Protein AF-A0A399ZZ54-F1 (afdb_monomer_lite)

Foldsee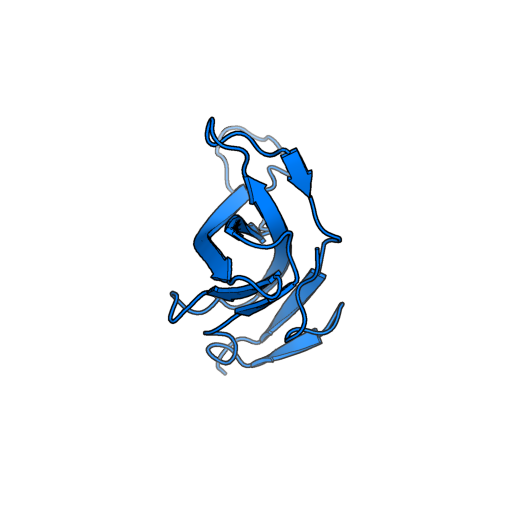k 3Di:
DDWDPAAAAAEEEFPPDQKIKDFDAAFWKKWKKKFAFDQDPDPPPDGTPGDIGTQDMWTQHRVRITMDGRTDTDAAGKIWMKMFTADPVRDTDDIDDIGIYGYHYDD

Structure (mmCIF, N/CA/C/O backbone):
data_AF-A0A399ZZ54-F1
#
_entry.id   AF-A0A399ZZ54-F1
#
loop_
_atom_site.group_PDB
_atom_site.id
_atom_site.type_symbol
_atom_site.label_atom_id
_atom_site.label_alt_id
_atom_site.label_comp_id
_atom_site.label_asym_id
_atom_site.label_entity_id
_atom_site.label_seq_id
_atom_site.pdbx_PDB_ins_code
_atom_site.Cartn_x
_atom_site.Cartn_y
_atom_site.Cartn_z
_atom_site.occupancy
_atom_site.B_iso_or_equiv
_atom_site.auth_seq_id
_atom_site.auth_comp_id
_atom_site.auth_asym_id
_atom_site.auth_atom_id
_atom_site.pdbx_PDB_model_num
ATOM 1 N N . MET A 1 1 ? 2.497 5.557 -10.899 1.00 88.88 1 MET A N 1
ATOM 2 C CA . MET A 1 1 ? 2.369 4.480 -9.901 1.00 88.88 1 MET A CA 1
ATOM 3 C C . MET A 1 1 ? 1.209 4.814 -8.986 1.00 88.88 1 MET A C 1
ATOM 5 O O . MET A 1 1 ? 1.103 5.970 -8.591 1.00 88.88 1 MET A O 1
ATOM 9 N N . THR A 1 2 ? 0.325 3.863 -8.699 1.00 91.62 2 THR A N 1
ATOM 10 C CA . THR A 1 2 ? -0.896 4.108 -7.915 1.00 91.62 2 THR A CA 1
ATOM 11 C C . THR A 1 2 ? -1.210 2.944 -6.985 1.00 91.62 2 THR A C 1
ATOM 13 O O . THR A 1 2 ? -0.905 1.800 -7.317 1.00 91.62 2 THR A O 1
ATOM 16 N N . LEU A 1 3 ? -1.866 3.247 -5.863 1.00 94.25 3 LEU A N 1
ATOM 17 C CA . LEU A 1 3 ? -2.665 2.309 -5.078 1.00 94.25 3 LEU A CA 1
ATOM 18 C C . LEU A 1 3 ? -4.133 2.508 -5.475 1.00 94.25 3 LEU A C 1
ATOM 20 O O . LEU A 1 3 ? -4.628 3.629 -5.409 1.00 94.25 3 LEU A O 1
ATOM 24 N N . ALA A 1 4 ? -4.812 1.459 -5.936 1.00 93.38 4 ALA A N 1
ATOM 25 C CA . ALA A 1 4 ? -6.121 1.581 -6.585 1.00 93.38 4 ALA A CA 1
ATOM 26 C C . ALA A 1 4 ? -7.300 1.096 -5.731 1.00 93.38 4 ALA A C 1
ATOM 28 O O . ALA A 1 4 ? -8.442 1.440 -6.021 1.00 93.38 4 ALA A O 1
ATOM 29 N N . ASN A 1 5 ? -7.054 0.286 -4.701 1.00 92.31 5 ASN A N 1
ATOM 30 C CA . ASN A 1 5 ? -8.115 -0.396 -3.954 1.00 92.31 5 ASN A CA 1
ATOM 31 C C . ASN A 1 5 ? -8.434 0.218 -2.589 1.00 92.31 5 ASN A C 1
ATOM 33 O O . ASN A 1 5 ? -9.274 -0.304 -1.859 1.00 92.31 5 ASN A O 1
ATOM 37 N N . VAL A 1 6 ? -7.762 1.316 -2.251 1.00 92.56 6 VAL A N 1
ATOM 38 C CA . VAL A 1 6 ? -7.993 2.090 -1.035 1.00 92.56 6 VAL A CA 1
ATOM 39 C C . VAL A 1 6 ? -8.141 3.546 -1.447 1.00 92.56 6 VAL A C 1
ATOM 41 O O . VAL A 1 6 ? -7.226 4.131 -2.026 1.00 92.56 6 VAL A O 1
ATOM 44 N N . SER A 1 7 ? -9.304 4.129 -1.170 1.00 93.12 7 SER A N 1
ATOM 45 C CA . SER A 1 7 ? -9.538 5.548 -1.426 1.00 93.12 7 SER A CA 1
ATOM 46 C C . SER A 1 7 ? -8.762 6.411 -0.423 1.00 93.12 7 SER A C 1
ATOM 48 O O . SER A 1 7 ? -8.672 6.041 0.750 1.00 93.12 7 SER A O 1
ATOM 50 N N . PRO A 1 8 ? -8.256 7.589 -0.829 1.00 93.50 8 PRO A N 1
ATOM 51 C CA . PRO A 1 8 ? -7.690 8.553 0.107 1.00 93.50 8 PRO A CA 1
ATOM 52 C C . PRO A 1 8 ? -8.683 8.922 1.214 1.00 93.50 8 PRO A C 1
ATOM 54 O O . PRO A 1 8 ? -9.849 9.205 0.942 1.00 93.50 8 PRO A O 1
ATOM 57 N N . ASN A 1 9 ? -8.201 8.942 2.455 1.00 93.44 9 ASN A N 1
ATOM 58 C CA . ASN A 1 9 ? -8.961 9.213 3.678 1.00 93.44 9 ASN A CA 1
ATOM 59 C C . ASN A 1 9 ? -10.100 8.214 3.955 1.00 93.44 9 ASN A C 1
ATOM 61 O O . ASN A 1 9 ? -11.062 8.552 4.647 1.00 93.44 9 ASN A O 1
ATOM 65 N N . ALA A 1 10 ? -10.017 6.990 3.422 1.00 93.56 10 ALA A N 1
ATOM 66 C CA . ALA A 1 10 ? -11.007 5.957 3.701 1.00 93.56 10 ALA A CA 1
ATOM 67 C C . ALA A 1 10 ? -11.051 5.607 5.198 1.00 93.56 10 ALA A C 1
ATOM 69 O O . ALA A 1 10 ? -10.025 5.570 5.878 1.00 93.56 10 ALA A O 1
ATOM 70 N N . ILE A 1 11 ? -12.250 5.292 5.690 1.00 94.06 11 ILE A N 1
ATOM 71 C CA . ILE A 1 11 ? -12.469 4.704 7.012 1.00 94.06 11 ILE A CA 1
ATOM 72 C C . ILE A 1 11 ? -12.924 3.265 6.790 1.00 94.06 11 ILE A C 1
ATOM 74 O O . ILE A 1 11 ? -13.931 3.030 6.122 1.00 94.06 11 ILE A O 1
ATOM 78 N N . VAL A 1 12 ? -12.175 2.305 7.322 1.00 92.88 12 VAL A N 1
ATOM 79 C CA . VAL A 1 12 ? -12.417 0.869 7.127 1.00 92.88 12 VAL A CA 1
ATOM 80 C C . VAL A 1 12 ? -12.498 0.156 8.469 1.00 92.88 12 VAL A C 1
ATOM 82 O O . VAL A 1 12 ? -11.885 0.586 9.443 1.00 92.88 12 VAL A O 1
ATOM 85 N N . ALA A 1 13 ? -13.226 -0.956 8.543 1.00 91.06 13 ALA A N 1
ATOM 86 C CA . ALA A 1 13 ? -13.183 -1.802 9.731 1.00 91.06 13 ALA A CA 1
ATOM 87 C C . ALA A 1 13 ? -11.813 -2.491 9.850 1.00 91.06 13 ALA A C 1
ATOM 89 O O . ALA A 1 13 ? -11.179 -2.799 8.830 1.00 91.06 13 ALA A O 1
ATOM 90 N N . ALA A 1 14 ? -11.375 -2.790 11.077 1.00 86.56 14 ALA A N 1
ATOM 91 C CA . ALA A 1 14 ? -10.236 -3.671 11.317 1.00 86.56 14 ALA A CA 1
ATOM 92 C C . ALA A 1 14 ? -10.325 -4.916 10.436 1.00 86.56 14 ALA A C 1
ATOM 94 O O . ALA A 1 14 ? -11.416 -5.398 10.132 1.00 86.56 14 ALA A O 1
ATOM 95 N N . GLN A 1 15 ? -9.166 -5.449 10.039 1.00 85.25 15 GLN A N 1
ATOM 96 C CA . GLN A 1 15 ? -9.086 -6.712 9.301 1.00 85.25 15 GLN A CA 1
ATOM 97 C C . GLN A 1 15 ? -9.635 -6.673 7.857 1.00 85.25 15 GLN A C 1
ATOM 99 O O . GLN A 1 15 ? -9.578 -7.694 7.171 1.00 85.25 15 GLN A O 1
ATOM 104 N N . SER A 1 16 ? -10.123 -5.521 7.378 1.00 86.94 16 SER A N 1
ATOM 105 C CA . SER A 1 16 ? -10.770 -5.399 6.058 1.00 86.94 16 SER A CA 1
ATOM 106 C C . SER A 1 16 ? -9.784 -5.282 4.896 1.00 86.94 16 SER A C 1
ATOM 108 O O . SER A 1 16 ? -10.088 -5.705 3.783 1.00 86.94 16 SER A O 1
ATOM 110 N N . ILE A 1 17 ? -8.595 -4.724 5.137 1.00 90.06 17 ILE A N 1
ATOM 111 C CA . ILE A 1 17 ? -7.544 -4.589 4.124 1.00 90.06 17 ILE A CA 1
ATOM 112 C C . ILE A 1 17 ? -6.543 -5.731 4.312 1.00 90.06 17 ILE A C 1
ATOM 114 O O . ILE A 1 17 ? -5.846 -5.795 5.324 1.00 90.06 17 ILE A O 1
ATOM 118 N N . ARG A 1 18 ? -6.485 -6.641 3.334 1.00 89.38 18 ARG A N 1
ATOM 119 C CA . ARG A 1 18 ? -5.527 -7.769 3.298 1.00 89.38 18 ARG A CA 1
ATOM 120 C C . ARG A 1 18 ? -4.793 -7.922 1.977 1.00 89.38 18 ARG A C 1
ATOM 122 O O . ARG A 1 18 ? -3.819 -8.661 1.891 1.00 89.38 18 ARG A O 1
ATOM 129 N N . ILE A 1 19 ? -5.314 -7.276 0.945 1.00 94.69 19 ILE A N 1
ATOM 130 C CA . ILE A 1 19 ? -4.753 -7.247 -0.393 1.00 94.69 19 ILE A CA 1
ATOM 131 C C . ILE A 1 19 ? -4.696 -5.777 -0.786 1.00 94.69 19 ILE A C 1
ATOM 133 O O . ILE A 1 19 ? -5.637 -5.031 -0.516 1.00 94.69 19 ILE A O 1
ATOM 137 N N . LEU A 1 20 ? -3.598 -5.370 -1.405 1.00 96.31 20 LEU A N 1
ATOM 138 C CA . LEU A 1 20 ? -3.423 -4.074 -2.045 1.00 96.31 20 LEU A CA 1
ATOM 139 C C . LEU A 1 20 ? -3.113 -4.316 -3.517 1.00 96.31 20 LEU A C 1
ATOM 141 O O . LEU A 1 20 ? -2.451 -5.297 -3.853 1.00 96.31 20 LEU A O 1
ATOM 145 N N . TYR A 1 21 ? -3.599 -3.450 -4.395 1.00 96.81 21 TYR A N 1
ATOM 146 C CA . TYR A 1 21 ? -3.293 -3.535 -5.820 1.00 96.81 21 TYR A CA 1
ATOM 147 C C . TYR A 1 21 ? -3.293 -2.162 -6.472 1.00 96.81 21 TYR A C 1
ATOM 149 O O . TYR A 1 21 ? -3.890 -1.206 -5.966 1.00 96.81 21 TYR A O 1
ATOM 157 N N . GLY A 1 22 ? -2.647 -2.071 -7.627 1.00 96.62 22 GLY A N 1
ATOM 158 C CA . GLY A 1 22 ? -2.589 -0.838 -8.389 1.00 96.62 22 GLY A CA 1
ATOM 159 C C . GLY A 1 22 ? -1.703 -0.943 -9.617 1.00 96.62 22 GLY A C 1
ATOM 160 O O . GLY A 1 22 ? -1.599 -2.007 -10.226 1.00 96.62 22 GLY A O 1
ATOM 161 N N . THR A 1 23 ? -1.089 0.181 -9.989 1.00 96.12 23 THR A N 1
ATOM 162 C CA . THR A 1 23 ? -0.251 0.274 -11.194 1.00 96.12 23 THR A CA 1
ATOM 163 C C . THR A 1 23 ? 1.177 0.706 -10.873 1.00 96.12 23 THR A C 1
ATOM 165 O O . THR A 1 23 ? 1.396 1.535 -9.985 1.00 96.12 23 THR A O 1
ATOM 168 N N . ALA A 1 24 ? 2.151 0.176 -11.606 1.00 95.50 24 ALA A N 1
ATOM 169 C CA . ALA A 1 24 ? 3.562 0.572 -11.594 1.00 95.50 24 ALA A CA 1
ATOM 170 C C . ALA A 1 24 ? 4.168 0.365 -12.997 1.00 95.50 24 ALA A C 1
ATOM 172 O O . ALA A 1 24 ? 3.460 -0.041 -13.920 1.00 95.50 24 ALA A O 1
ATOM 173 N N . ALA A 1 25 ? 5.456 0.663 -13.194 1.00 94.44 25 ALA A N 1
ATOM 174 C CA . ALA A 1 25 ? 6.103 0.337 -14.466 1.00 94.44 25 ALA A CA 1
ATOM 175 C C . ALA A 1 25 ? 6.094 -1.188 -14.698 1.00 94.44 25 ALA A C 1
ATOM 177 O O . ALA A 1 25 ? 6.309 -1.963 -13.763 1.00 94.44 25 ALA A O 1
ATOM 178 N N . ALA A 1 26 ? 5.844 -1.628 -15.932 1.00 95.00 26 ALA A N 1
ATOM 179 C CA . ALA A 1 26 ? 5.773 -3.050 -16.262 1.00 95.00 26 ALA A CA 1
ATOM 180 C C . ALA A 1 26 ? 7.072 -3.788 -15.896 1.00 95.00 26 ALA A C 1
ATOM 182 O O . ALA A 1 26 ? 8.164 -3.331 -16.231 1.00 95.00 26 ALA A O 1
ATOM 183 N N . GLY A 1 27 ? 6.953 -4.927 -15.208 1.00 93.25 27 GLY A N 1
ATOM 184 C CA . GLY A 1 27 ? 8.098 -5.727 -14.755 1.00 93.25 27 GLY A CA 1
ATOM 185 C C . GLY A 1 27 ? 8.904 -5.130 -13.594 1.00 93.25 27 GLY A C 1
ATOM 186 O O . GLY A 1 27 ? 9.923 -5.708 -13.219 1.00 93.25 27 GLY A O 1
ATOM 187 N N . SER A 1 28 ? 8.490 -3.991 -13.029 1.00 94.44 28 SER A N 1
ATOM 188 C CA . SER A 1 28 ? 9.193 -3.369 -11.901 1.00 94.44 28 SER A CA 1
ATOM 189 C C . SER A 1 28 ? 8.907 -4.062 -10.568 1.00 94.44 28 SER A C 1
ATOM 191 O O . SER A 1 28 ? 7.860 -4.690 -10.388 1.00 94.44 28 SER A O 1
ATOM 193 N N . LEU A 1 29 ? 9.832 -3.916 -9.616 1.00 96.56 29 LEU A N 1
ATOM 194 C CA . LEU A 1 29 ? 9.583 -4.265 -8.222 1.00 96.56 29 LEU A CA 1
ATOM 195 C C . LEU A 1 29 ? 8.804 -3.143 -7.536 1.00 96.56 29 LEU A C 1
ATOM 197 O O . LEU A 1 29 ? 9.106 -1.962 -7.699 1.00 96.56 29 LEU A O 1
ATOM 201 N N . VAL A 1 30 ? 7.816 -3.540 -6.747 1.00 97.00 30 VAL A N 1
ATOM 202 C CA . VAL A 1 30 ? 6.903 -2.677 -6.009 1.00 97.00 30 VAL A CA 1
ATOM 203 C C . VAL A 1 30 ? 7.014 -3.014 -4.529 1.00 97.00 30 VAL A C 1
ATOM 205 O O . VAL A 1 30 ? 6.813 -4.158 -4.133 1.00 97.00 30 VAL A O 1
ATOM 208 N N . GLU A 1 31 ? 7.300 -2.020 -3.703 1.00 96.31 31 GLU A N 1
ATOM 209 C CA . GLU A 1 31 ? 7.301 -2.122 -2.249 1.00 96.31 31 GLU A CA 1
ATOM 210 C C . GLU A 1 31 ? 6.185 -1.252 -1.685 1.00 96.31 31 GLU A C 1
ATOM 212 O O . GLU A 1 31 ? 6.029 -0.099 -2.083 1.00 96.31 31 GLU A O 1
ATOM 217 N N . VAL A 1 32 ? 5.395 -1.787 -0.761 1.00 96.06 32 VAL A N 1
ATOM 218 C CA . VAL A 1 32 ? 4.384 -1.000 -0.053 1.00 96.06 32 VAL A CA 1
ATOM 219 C C . VAL A 1 32 ? 4.848 -0.789 1.372 1.00 96.06 32 VAL A C 1
ATOM 221 O O . VAL A 1 32 ? 5.169 -1.751 2.076 1.00 96.06 32 VAL A O 1
ATOM 224 N N . ARG A 1 33 ? 4.843 0.469 1.804 1.00 94.50 33 ARG A N 1
ATOM 225 C CA . ARG A 1 33 ? 5.143 0.853 3.179 1.00 94.50 33 ARG A CA 1
ATOM 226 C C . ARG A 1 33 ? 3.950 1.538 3.818 1.00 94.50 33 ARG A C 1
ATOM 228 O O . ARG A 1 33 ? 3.158 2.195 3.143 1.00 94.50 33 ARG A O 1
ATOM 235 N N . ASP A 1 34 ? 3.852 1.370 5.121 1.00 93.12 34 ASP A N 1
ATOM 236 C CA . ASP A 1 34 ? 2.888 2.008 5.996 1.00 93.12 34 ASP A CA 1
ATOM 237 C C . ASP A 1 34 ? 3.633 2.894 6.989 1.00 93.12 34 ASP A C 1
ATOM 239 O O . ASP A 1 34 ? 4.495 2.415 7.729 1.00 93.12 34 ASP A O 1
ATOM 243 N N . GLN A 1 35 ? 3.321 4.185 7.003 1.00 90.56 35 GLN A N 1
ATOM 244 C CA . GLN A 1 35 ? 3.776 5.078 8.057 1.00 90.56 35 GLN A CA 1
ATOM 245 C C . GLN A 1 35 ? 2.694 5.162 9.129 1.00 90.56 35 GLN A C 1
ATOM 247 O O . GLN A 1 35 ? 1.607 5.702 8.901 1.00 90.56 35 GLN A O 1
ATOM 252 N N . VAL A 1 36 ? 3.017 4.646 10.313 1.00 76.94 36 VAL A N 1
ATOM 253 C CA . VAL A 1 36 ? 2.117 4.685 11.464 1.00 76.94 36 VAL A CA 1
ATOM 254 C C . VAL A 1 36 ? 2.445 5.918 12.295 1.00 76.94 36 VAL A C 1
ATOM 256 O O . VAL A 1 36 ? 3.521 6.027 12.890 1.00 76.94 36 VAL A O 1
ATOM 259 N N . THR A 1 37 ? 1.496 6.846 12.369 1.00 66.25 37 THR A N 1
ATOM 260 C CA . THR A 1 37 ? 1.601 8.029 13.229 1.00 66.25 37 THR A CA 1
ATOM 261 C C . THR A 1 37 ? 1.110 7.665 14.630 1.00 66.25 37 THR A C 1
ATOM 263 O O . THR A 1 37 ? -0.053 7.869 14.970 1.00 66.25 37 THR A O 1
ATOM 266 N N . GLY A 1 38 ? 1.979 7.065 15.446 1.00 58.25 38 GLY A N 1
ATOM 267 C CA . GLY A 1 38 ? 1.703 6.774 16.857 1.00 58.25 38 GLY A CA 1
ATOM 268 C C . GLY A 1 38 ? 2.467 7.707 17.808 1.00 58.25 38 GLY A C 1
ATOM 269 O O . GLY A 1 38 ? 3.533 8.205 17.441 1.00 58.25 38 GLY A O 1
ATOM 270 N N . PRO A 1 39 ? 1.989 7.934 19.049 1.00 48.75 39 PRO A N 1
ATOM 271 C CA . PRO A 1 39 ? 2.826 8.504 20.097 1.00 48.75 39 PRO A CA 1
ATOM 272 C C . PRO A 1 39 ? 3.944 7.507 20.415 1.00 48.75 39 PRO A C 1
ATOM 274 O O . PRO A 1 39 ? 3.726 6.475 21.047 1.00 48.75 39 PRO A O 1
ATOM 277 N N . VAL A 1 40 ? 5.152 7.791 19.939 1.00 45.12 40 VAL A N 1
ATOM 278 C CA . VAL A 1 40 ? 6.335 7.003 20.276 1.00 45.12 40 VAL A CA 1
ATOM 279 C C . VAL A 1 40 ? 6.645 7.242 21.753 1.00 45.12 40 VAL A C 1
ATOM 281 O O . VAL A 1 40 ? 7.132 8.309 22.122 1.00 45.12 40 VAL A O 1
ATOM 284 N N . VAL A 1 41 ? 6.379 6.258 22.618 1.00 46.59 41 VAL A N 1
ATOM 285 C CA . VAL A 1 41 ? 6.997 6.215 23.953 1.00 46.59 41 VAL A CA 1
ATOM 286 C C . VAL A 1 41 ? 8.438 5.754 23.754 1.00 46.59 41 VAL A C 1
ATOM 288 O O . VAL A 1 41 ? 8.783 4.597 23.969 1.00 46.59 41 VAL A O 1
ATOM 291 N N . SER A 1 42 ? 9.274 6.667 23.268 1.00 45.72 42 SER A N 1
ATOM 292 C CA . SER A 1 42 ? 10.719 6.542 23.374 1.00 45.72 42 SER A CA 1
ATOM 293 C C . SER A 1 42 ? 11.119 7.175 24.701 1.00 45.72 42 SER A C 1
ATOM 295 O O . SER A 1 42 ? 10.749 8.314 25.000 1.00 45.72 42 SER A O 1
ATOM 297 N N . THR A 1 43 ? 11.884 6.448 25.511 1.00 51.25 43 THR A N 1
ATOM 298 C CA . THR A 1 43 ? 12.575 7.015 26.679 1.00 51.25 43 THR A CA 1
ATOM 299 C C . THR A 1 43 ? 13.639 8.044 26.276 1.00 51.25 43 THR A C 1
ATOM 301 O O . THR A 1 43 ? 14.158 8.742 27.139 1.00 51.25 43 THR A O 1
ATOM 304 N N . ASP A 1 44 ? 13.932 8.172 24.979 1.00 57.84 44 ASP A N 1
ATOM 305 C CA . ASP A 1 44 ? 14.692 9.265 24.378 1.00 57.84 44 ASP A CA 1
ATOM 306 C 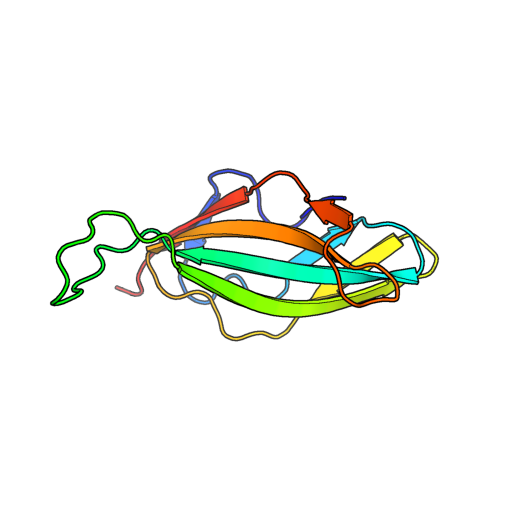C . ASP A 1 44 ? 13.719 10.213 23.660 1.00 57.84 44 ASP A C 1
ATOM 308 O O . ASP A 1 44 ? 13.349 9.969 22.513 1.00 57.84 44 ASP A O 1
ATOM 312 N N . GLN A 1 45 ? 13.230 11.216 24.399 1.00 46.06 45 GLN A N 1
ATOM 313 C CA . GLN A 1 45 ? 12.174 12.194 24.087 1.00 46.06 45 GLN A CA 1
ATOM 314 C C . GLN A 1 45 ? 12.338 12.925 22.735 1.00 46.06 45 GLN A C 1
ATOM 316 O O . GLN A 1 45 ? 12.502 14.141 22.694 1.00 46.06 45 GLN A O 1
ATOM 321 N N . SER A 1 46 ? 12.221 12.214 21.617 1.00 54.44 46 SER A N 1
ATOM 322 C CA . SER A 1 46 ? 12.027 12.789 20.287 1.00 54.44 46 SER A CA 1
ATOM 323 C C . SER A 1 46 ? 10.547 12.652 19.913 1.00 54.44 46 SER A C 1
ATOM 325 O O . SER A 1 46 ? 10.122 11.579 19.475 1.00 54.44 46 SER A O 1
ATOM 327 N N . PRO A 1 47 ? 9.716 13.694 20.110 1.00 47.62 47 PRO A N 1
ATOM 328 C CA . PRO A 1 47 ? 8.344 13.696 19.622 1.00 47.62 47 PRO A CA 1
ATOM 329 C C . PRO A 1 47 ? 8.344 13.567 18.094 1.00 47.62 47 PRO A C 1
ATOM 331 O O . PRO A 1 47 ? 9.016 14.338 17.414 1.00 47.62 47 PRO A O 1
ATOM 334 N N . GLY A 1 48 ? 7.570 12.625 17.548 1.00 53.62 48 GLY A N 1
ATOM 335 C CA . GLY A 1 48 ? 7.278 12.590 16.110 1.00 53.62 48 GLY A CA 1
ATOM 336 C C . GLY A 1 48 ? 8.162 11.697 15.237 1.00 53.62 48 GLY A C 1
ATOM 337 O O . GLY A 1 48 ? 8.292 11.978 14.048 1.00 53.62 48 GLY A O 1
ATOM 338 N N . VAL A 1 49 ? 8.737 10.606 15.760 1.00 50.66 49 VAL A N 1
ATOM 339 C CA . VAL A 1 49 ? 9.326 9.582 14.878 1.00 50.66 49 VAL A CA 1
ATOM 340 C C . VAL A 1 49 ? 8.196 8.877 14.118 1.00 50.66 49 VAL A C 1
ATOM 342 O O . VAL A 1 49 ? 7.509 8.015 14.663 1.00 50.66 49 VAL A O 1
ATOM 345 N N . THR A 1 50 ? 7.990 9.244 12.853 1.00 62.03 50 THR A N 1
ATOM 346 C CA . THR A 1 50 ? 7.234 8.425 11.896 1.00 62.03 50 THR A CA 1
ATOM 347 C C . THR A 1 50 ? 7.956 7.096 11.738 1.00 62.03 50 THR A C 1
ATOM 349 O O . THR A 1 50 ? 9.060 7.053 11.193 1.00 62.03 50 THR A O 1
ATOM 352 N N . GLN A 1 51 ? 7.351 6.015 12.230 1.00 74.19 51 GLN A N 1
ATOM 353 C CA . GLN A 1 51 ? 7.840 4.671 11.950 1.00 74.19 51 GLN A CA 1
ATOM 354 C C . GLN A 1 51 ? 7.263 4.216 10.619 1.00 74.19 51 GLN A C 1
ATOM 356 O O . GLN A 1 51 ? 6.046 4.179 10.441 1.00 74.19 51 GLN A O 1
ATOM 361 N N . GLU A 1 52 ? 8.154 3.893 9.690 1.00 86.31 52 GLU A N 1
ATOM 362 C CA . GLU A 1 52 ? 7.797 3.333 8.399 1.00 86.31 52 GLU A CA 1
ATOM 363 C C . GLU A 1 52 ? 7.995 1.816 8.438 1.00 86.31 52 GLU A C 1
ATOM 365 O O . GLU A 1 52 ? 9.085 1.319 8.725 1.00 86.31 52 GLU A O 1
ATOM 370 N N . VAL A 1 53 ? 6.920 1.080 8.175 1.00 89.56 53 VAL A N 1
ATOM 371 C CA . VAL A 1 53 ? 6.880 -0.380 8.200 1.00 89.56 53 VAL A CA 1
ATOM 372 C C . VAL A 1 53 ? 6.657 -0.881 6.782 1.00 89.56 53 VAL A C 1
ATOM 374 O O . VAL A 1 53 ? 5.688 -0.509 6.125 1.00 89.56 53 VAL A O 1
ATOM 377 N N . VAL A 1 54 ? 7.537 -1.755 6.297 1.00 92.31 54 VAL A N 1
ATOM 378 C CA . VAL A 1 54 ? 7.330 -2.433 5.011 1.00 92.31 54 VAL A CA 1
ATOM 379 C C . VAL A 1 54 ? 6.214 -3.466 5.180 1.00 92.31 54 VAL A C 1
ATOM 381 O O . VAL A 1 54 ? 6.357 -4.417 5.946 1.00 92.31 54 VAL A O 1
ATOM 384 N N . LEU A 1 55 ? 5.106 -3.291 4.455 1.00 93.38 55 LEU A N 1
ATOM 385 C CA . LEU A 1 55 ? 4.008 -4.265 4.410 1.00 93.38 55 LEU A CA 1
ATOM 386 C C . LEU A 1 55 ? 4.355 -5.462 3.522 1.00 93.38 55 LEU A C 1
ATOM 388 O O . LEU A 1 55 ? 3.888 -6.576 3.758 1.00 93.38 55 LEU A O 1
ATOM 392 N N . GLY A 1 56 ? 5.174 -5.227 2.496 1.00 94.50 56 GLY A N 1
ATOM 393 C CA . GLY A 1 56 ? 5.740 -6.266 1.650 1.00 94.50 56 GLY A CA 1
ATOM 394 C C . GLY A 1 56 ? 6.194 -5.753 0.289 1.00 94.50 56 GLY A C 1
ATOM 395 O O . GLY A 1 56 ? 6.029 -4.579 -0.052 1.00 94.50 56 GLY A O 1
ATOM 396 N N . THR A 1 57 ? 6.751 -6.673 -0.492 1.00 95.31 57 THR A N 1
ATOM 397 C CA . THR A 1 57 ? 7.236 -6.442 -1.852 1.00 95.31 57 THR A CA 1
ATOM 398 C C . THR A 1 57 ? 6.544 -7.386 -2.834 1.00 95.31 57 THR A C 1
ATOM 400 O O . THR A 1 57 ? 6.185 -8.515 -2.500 1.00 95.31 57 THR A O 1
ATOM 403 N N . THR A 1 58 ? 6.314 -6.916 -4.054 1.00 96.56 58 THR A N 1
ATOM 404 C CA . THR A 1 58 ? 5.728 -7.682 -5.160 1.00 96.56 58 THR A CA 1
ATOM 405 C C . THR A 1 58 ? 6.289 -7.176 -6.491 1.00 96.56 58 THR A C 1
ATOM 407 O O . THR A 1 58 ? 6.994 -6.171 -6.525 1.00 96.56 58 THR A O 1
ATOM 410 N N . ALA A 1 59 ? 6.005 -7.859 -7.596 1.00 95.94 59 ALA A N 1
ATOM 411 C CA . ALA A 1 59 ? 6.382 -7.409 -8.933 1.00 95.94 59 ALA A CA 1
ATOM 412 C C . ALA A 1 59 ? 5.140 -6.985 -9.721 1.00 95.94 59 ALA A C 1
ATOM 414 O O . ALA A 1 59 ? 4.096 -7.638 -9.650 1.00 95.94 59 ALA A O 1
ATOM 415 N N . ALA A 1 60 ? 5.262 -5.912 -10.497 1.00 96.44 60 ALA A N 1
ATOM 416 C CA . ALA A 1 60 ? 4.270 -5.571 -11.500 1.00 96.44 60 ALA A CA 1
ATOM 417 C C . ALA A 1 60 ? 4.401 -6.504 -12.710 1.00 96.44 60 ALA A C 1
ATOM 419 O O . ALA A 1 60 ? 5.504 -6.812 -13.165 1.00 96.44 60 ALA A O 1
ATOM 420 N N . ASP A 1 61 ? 3.271 -6.946 -13.249 1.00 96.88 61 ASP A N 1
ATOM 421 C CA . ASP A 1 61 ? 3.223 -7.784 -14.438 1.00 96.88 61 ASP A CA 1
ATOM 422 C C . ASP A 1 61 ? 3.614 -7.005 -15.714 1.00 96.88 61 ASP A C 1
ATOM 424 O O . ASP A 1 61 ? 4.012 -5.836 -15.683 1.00 96.88 61 ASP A O 1
ATOM 428 N N . ARG A 1 62 ? 3.500 -7.656 -16.880 1.00 96.50 62 ARG A N 1
ATOM 429 C CA . ARG A 1 62 ? 3.818 -7.037 -18.181 1.00 96.50 62 ARG A CA 1
ATOM 430 C C . ARG A 1 62 ? 2.893 -5.875 -18.557 1.00 96.50 62 ARG A C 1
ATOM 432 O O . ARG A 1 62 ? 3.258 -5.084 -19.420 1.00 96.50 62 ARG A O 1
ATOM 439 N N . ASN A 1 63 ? 1.726 -5.775 -17.928 1.00 96.50 63 ASN A N 1
ATOM 440 C CA . ASN A 1 63 ? 0.767 -4.690 -18.113 1.00 96.50 63 ASN A CA 1
ATOM 441 C C . ASN A 1 63 ? 0.942 -3.583 -17.057 1.00 96.50 63 ASN A C 1
ATOM 443 O O . ASN A 1 63 ? 0.211 -2.596 -17.083 1.00 96.50 63 ASN A O 1
ATOM 447 N N . GLY A 1 64 ? 1.895 -3.733 -16.130 1.00 96.25 64 GLY A N 1
ATOM 448 C CA . GLY A 1 64 ? 2.111 -2.795 -15.032 1.00 96.25 64 GLY A CA 1
ATOM 449 C C . GLY A 1 64 ? 1.134 -2.968 -13.869 1.00 96.25 64 GLY A C 1
ATOM 450 O O . GLY A 1 64 ? 1.075 -2.092 -13.006 1.00 96.25 64 GLY A O 1
ATOM 451 N N . LEU A 1 65 ? 0.372 -4.064 -13.822 1.00 97.62 65 LEU A N 1
ATOM 452 C CA . LEU A 1 65 ? -0.532 -4.376 -12.718 1.00 97.62 65 LEU A CA 1
ATOM 453 C C . LEU A 1 65 ? 0.216 -5.146 -11.637 1.00 97.62 65 LEU A C 1
ATOM 455 O O . LEU A 1 65 ? 0.955 -6.084 -11.925 1.00 97.62 65 LEU A O 1
ATOM 459 N N . TRP A 1 66 ? 0.006 -4.771 -10.382 1.00 97.56 66 TRP A N 1
ATOM 460 C CA . TRP A 1 66 ? 0.595 -5.463 -9.240 1.00 97.56 66 TRP A CA 1
ATOM 461 C C . TRP A 1 66 ? -0.464 -5.767 -8.188 1.00 97.56 66 TRP A C 1
ATOM 463 O O . TRP A 1 66 ? -1.454 -5.045 -8.046 1.00 97.56 66 TRP A O 1
ATOM 473 N N . GLN A 1 67 ? -0.219 -6.827 -7.424 1.00 97.56 67 GLN A N 1
ATOM 474 C CA . GLN A 1 67 ? -1.015 -7.205 -6.267 1.00 97.56 67 GLN A CA 1
ATOM 475 C C . GLN A 1 67 ? -0.076 -7.627 -5.135 1.00 97.56 67 GLN A C 1
ATOM 477 O O . GLN A 1 67 ? 0.852 -8.410 -5.344 1.00 97.56 67 GLN A O 1
ATOM 482 N N . LEU A 1 68 ? -0.319 -7.100 -3.939 1.00 96.75 68 LEU A N 1
ATOM 483 C CA . LEU A 1 68 ? 0.376 -7.452 -2.709 1.00 96.75 68 LEU A CA 1
ATOM 484 C C . LEU A 1 68 ? -0.630 -8.046 -1.726 1.00 96.75 68 LEU A C 1
ATOM 486 O O . LEU A 1 68 ? -1.601 -7.392 -1.352 1.00 96.75 68 LEU A O 1
ATOM 490 N N . GLY A 1 69 ? -0.385 -9.276 -1.294 1.00 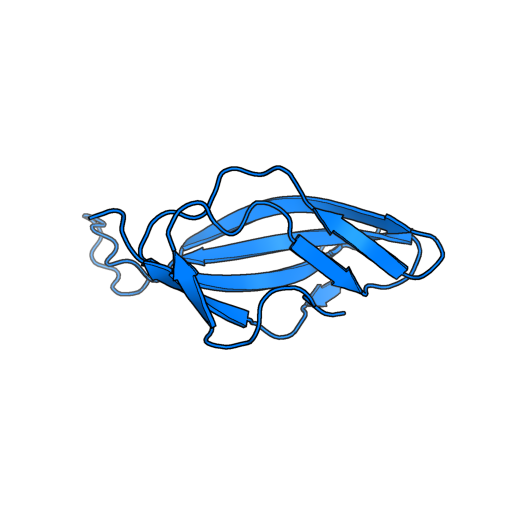91.44 69 GLY A N 1
ATOM 491 C CA . GLY A 1 69 ? -1.159 -9.941 -0.256 1.00 91.44 69 GLY A CA 1
ATOM 492 C C . GLY A 1 69 ? -1.293 -11.451 -0.480 1.00 91.44 69 GLY A C 1
ATOM 493 O O . GLY A 1 69 ? -0.896 -11.952 -1.532 1.00 91.44 69 GLY A O 1
ATOM 494 N N . PRO A 1 70 ? -1.881 -12.174 0.488 1.00 90.31 70 PRO A N 1
ATOM 495 C CA . PRO A 1 70 ? -2.359 -11.651 1.767 1.00 90.31 70 PRO A CA 1
ATOM 496 C C . PRO A 1 70 ? -1.202 -11.201 2.673 1.00 90.31 70 PRO A C 1
ATOM 498 O O . PRO A 1 70 ? -0.175 -11.869 2.740 1.00 90.31 70 PRO A O 1
ATOM 501 N N . PHE A 1 71 ? -1.361 -10.073 3.365 1.00 90.00 71 PHE A N 1
ATOM 502 C CA . PHE A 1 71 ? -0.428 -9.609 4.401 1.00 90.00 71 PHE A CA 1
ATOM 503 C C . PHE A 1 71 ? -1.141 -9.482 5.748 1.00 90.00 71 PHE A C 1
ATOM 505 O O . PHE A 1 71 ? -2.374 -9.575 5.830 1.00 90.00 71 PHE A O 1
ATOM 512 N N . THR A 1 72 ? -0.362 -9.296 6.816 1.00 88.25 72 THR A N 1
ATOM 513 C CA . THR A 1 72 ? -0.928 -9.085 8.146 1.00 88.25 72 THR A CA 1
ATOM 514 C C . THR A 1 72 ? -1.811 -7.834 8.116 1.00 88.25 72 THR A C 1
ATOM 516 O O . THR A 1 72 ? -1.320 -6.758 7.792 1.00 88.25 72 THR A O 1
ATOM 519 N N . PRO A 1 73 ? -3.107 -7.950 8.430 1.00 87.44 73 PRO A N 1
ATOM 520 C CA . PRO A 1 73 ? -4.034 -6.819 8.474 1.00 87.44 73 PRO A CA 1
ATOM 521 C C . PRO A 1 73 ? -3.491 -5.668 9.312 1.00 87.44 73 PRO A C 1
ATOM 523 O O . PRO A 1 73 ? -2.931 -5.886 10.388 1.00 87.44 73 PRO A O 1
ATOM 526 N N . LEU A 1 74 ? -3.746 -4.452 8.840 1.00 89.44 74 LEU A N 1
ATOM 527 C CA . LEU A 1 74 ? -3.376 -3.239 9.555 1.00 89.44 74 LEU A CA 1
ATOM 528 C C . LEU A 1 74 ? -4.076 -3.198 10.929 1.00 89.44 74 LEU A C 1
ATOM 530 O O . LEU A 1 74 ? -5.274 -3.518 11.010 1.00 89.44 74 LEU A O 1
ATOM 534 N N . PRO A 1 75 ? -3.352 -2.853 12.012 1.00 88.56 75 PRO A N 1
ATOM 535 C CA . PRO A 1 75 ? -3.959 -2.649 13.321 1.00 88.56 75 PRO A CA 1
ATOM 536 C C . PRO A 1 75 ? -4.928 -1.452 13.294 1.00 88.56 75 PRO A C 1
ATOM 538 O O . PRO A 1 75 ? -4.932 -0.678 12.344 1.00 88.56 75 PRO A O 1
ATOM 541 N N . PRO A 1 76 ? -5.777 -1.274 14.317 1.00 89.06 76 PRO A N 1
ATOM 542 C CA . PRO A 1 76 ? -6.579 -0.061 14.442 1.00 89.06 76 PRO A CA 1
ATOM 543 C C . PRO A 1 76 ? -5.700 1.189 14.565 1.00 89.06 76 PRO A C 1
ATOM 545 O O . PRO A 1 76 ? -4.732 1.187 15.327 1.00 89.06 76 PRO A O 1
ATOM 548 N N . GLY A 1 77 ? -6.065 2.266 13.870 1.00 88.81 77 GLY A N 1
ATOM 549 C CA . GLY A 1 77 ? -5.299 3.512 13.860 1.00 88.81 77 GLY A CA 1
ATOM 550 C C . GLY A 1 77 ? -5.308 4.231 12.514 1.00 88.81 77 GLY A C 1
ATOM 551 O O . GLY A 1 77 ? -5.993 3.829 11.573 1.00 88.81 77 GLY A O 1
ATOM 552 N N . GLN A 1 78 ? -4.560 5.333 12.441 1.00 90.19 78 GLN A N 1
ATOM 553 C CA . GLN A 1 78 ? -4.288 6.032 11.188 1.00 90.19 78 GLN A CA 1
ATOM 554 C C . GLN A 1 78 ? -3.014 5.473 10.550 1.00 90.19 78 GLN A C 1
ATOM 556 O O . GLN A 1 78 ? -1.985 5.347 11.213 1.00 90.19 78 GLN A O 1
ATOM 561 N N . HIS A 1 79 ? -3.102 5.209 9.252 1.00 91.06 79 HIS A N 1
ATOM 562 C CA . HIS A 1 79 ? -2.042 4.664 8.418 1.00 91.06 79 HIS A CA 1
ATOM 563 C C . HIS A 1 79 ? -1.835 5.563 7.206 1.00 91.06 79 HIS A C 1
ATOM 565 O O . HIS A 1 79 ? -2.808 6.056 6.622 1.00 91.06 79 HIS A O 1
ATOM 571 N N . VAL A 1 80 ? -0.582 5.759 6.807 1.00 93.62 80 VAL A N 1
ATOM 572 C CA . VAL A 1 80 ? -0.230 6.451 5.563 1.00 93.62 80 VAL A CA 1
ATOM 573 C C . VAL A 1 80 ? 0.497 5.463 4.665 1.00 93.62 80 VAL A C 1
ATOM 575 O O . VAL A 1 80 ? 1.670 5.157 4.867 1.00 93.62 80 VAL A O 1
ATOM 578 N N . LEU A 1 81 ? -0.223 4.944 3.675 1.00 94.81 81 LEU A N 1
ATOM 579 C CA . LEU A 1 81 ? 0.289 3.948 2.746 1.00 94.81 81 LEU A CA 1
ATOM 580 C C . LEU A 1 81 ? 0.990 4.634 1.578 1.00 94.81 81 LEU A C 1
ATOM 582 O O . LEU A 1 81 ? 0.375 5.435 0.871 1.00 94.81 81 LEU A O 1
ATOM 586 N N . THR A 1 82 ? 2.242 4.268 1.331 1.00 95.00 82 THR A N 1
ATOM 587 C CA . THR A 1 82 ? 3.004 4.734 0.169 1.00 95.00 82 THR A CA 1
ATOM 588 C C . THR A 1 82 ? 3.528 3.540 -0.612 1.00 95.00 82 THR A C 1
ATOM 590 O O . THR A 1 82 ? 4.030 2.566 -0.052 1.00 95.00 82 THR A O 1
ATOM 593 N N . VAL A 1 83 ? 3.378 3.606 -1.933 1.00 96.81 83 VAL A N 1
ATOM 594 C CA . VAL A 1 83 ? 3.852 2.574 -2.857 1.00 96.81 83 VAL A CA 1
ATOM 595 C C . VAL A 1 83 ? 5.142 3.079 -3.498 1.00 96.81 83 VAL A C 1
ATOM 597 O O . VAL A 1 83 ? 5.161 4.184 -4.037 1.00 96.81 83 VAL A O 1
ATOM 600 N N . TYR A 1 84 ? 6.201 2.283 -3.451 1.00 95.94 84 TYR A N 1
ATOM 601 C CA . TYR A 1 84 ? 7.514 2.591 -4.005 1.00 95.94 84 TYR A CA 1
ATOM 602 C C . TYR A 1 84 ? 7.864 1.635 -5.134 1.00 95.94 84 TYR A C 1
ATOM 604 O O . TYR A 1 84 ? 7.642 0.431 -5.033 1.00 95.94 84 TYR A O 1
ATOM 612 N N . GLN A 1 85 ? 8.430 2.168 -6.207 1.00 95.88 85 GLN A N 1
ATOM 613 C CA . GLN A 1 85 ? 9.055 1.374 -7.249 1.00 95.88 85 GLN A CA 1
ATOM 614 C C . GLN A 1 85 ? 1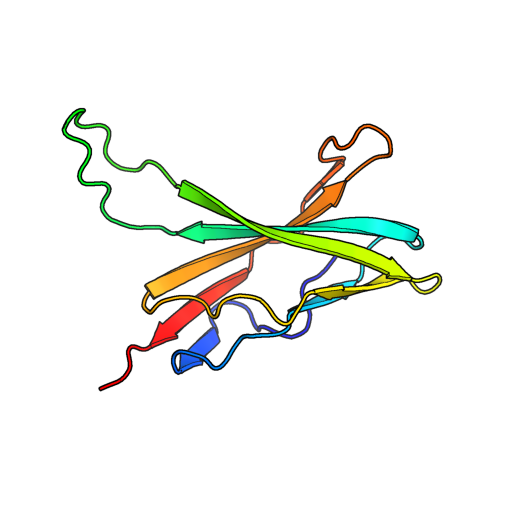0.546 1.261 -6.942 1.00 95.88 85 GLN A C 1
ATOM 616 O O . GLN A 1 85 ? 11.224 2.280 -6.767 1.00 95.88 85 GLN A O 1
ATOM 621 N N . LEU A 1 86 ? 11.042 0.029 -6.885 1.00 93.62 86 LEU A N 1
ATOM 622 C CA . LEU A 1 86 ? 12.451 -0.256 -6.657 1.00 93.62 86 LEU A CA 1
ATOM 623 C C . LEU A 1 86 ? 13.162 -0.510 -7.989 1.00 93.62 86 LEU A C 1
ATOM 625 O O . LEU A 1 86 ? 12.650 -1.224 -8.858 1.00 93.62 86 LEU A O 1
ATOM 629 N N . GLY A 1 87 ? 14.355 0.060 -8.123 1.00 87.12 87 GLY A N 1
ATOM 630 C CA . GLY A 1 87 ? 15.271 -0.208 -9.225 1.00 87.12 87 GLY A CA 1
ATOM 631 C C . GLY A 1 87 ? 15.957 -1.567 -9.108 1.00 87.12 87 GLY A C 1
ATOM 632 O O . GLY A 1 87 ? 15.849 -2.262 -8.097 1.00 87.12 87 GLY A O 1
ATOM 633 N N . ALA A 1 88 ? 16.756 -1.926 -10.116 1.00 82.38 88 ALA A N 1
ATOM 634 C CA . ALA A 1 88 ? 17.501 -3.194 -10.141 1.00 82.38 88 ALA A CA 1
ATOM 635 C C . ALA A 1 88 ? 18.485 -3.360 -8.963 1.00 82.38 88 ALA A C 1
ATOM 637 O O . ALA A 1 88 ? 18.805 -4.480 -8.576 1.00 82.38 88 ALA A O 1
ATOM 638 N N . ALA A 1 89 ? 18.947 -2.250 -8.378 1.00 86.44 89 ALA A N 1
ATOM 639 C CA . ALA A 1 89 ? 19.814 -2.239 -7.200 1.00 86.44 89 ALA A CA 1
ATOM 640 C C . ALA A 1 89 ? 19.051 -2.359 -5.862 1.00 86.44 89 ALA A C 1
ATOM 642 O O . ALA A 1 89 ? 19.675 -2.323 -4.806 1.00 86.44 89 ALA A O 1
ATOM 643 N N . GLY A 1 90 ? 17.713 -2.445 -5.886 1.00 84.00 90 GLY A N 1
ATOM 644 C CA . GLY A 1 90 ? 16.863 -2.438 -4.689 1.00 84.00 90 GLY A CA 1
ATOM 645 C C . GLY A 1 90 ? 16.662 -1.053 -4.059 1.00 84.00 90 GLY A C 1
ATOM 646 O O . GLY A 1 90 ? 16.031 -0.942 -3.013 1.00 84.00 90 GLY A O 1
ATOM 647 N N . ALA A 1 91 ? 17.181 0.007 -4.682 1.00 89.31 91 ALA A N 1
ATOM 648 C CA . ALA A 1 91 ? 16.962 1.384 -4.249 1.00 89.31 91 ALA A CA 1
ATOM 649 C C . ALA A 1 91 ? 15.596 1.902 -4.724 1.00 89.31 91 ALA A C 1
ATOM 651 O O . ALA A 1 91 ? 15.134 1.542 -5.806 1.00 89.31 91 ALA A O 1
ATOM 652 N N . ILE A 1 92 ? 14.975 2.780 -3.934 1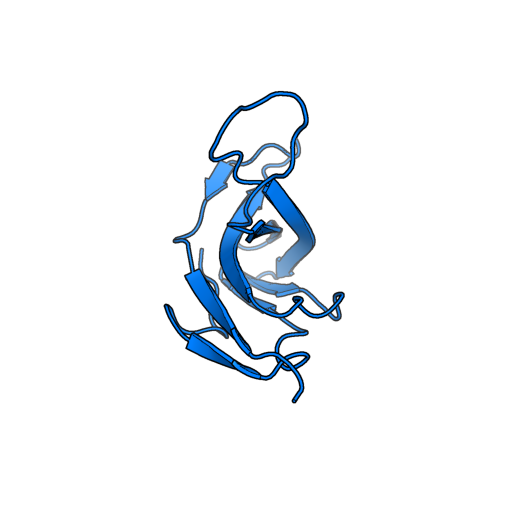.00 92.19 92 ILE A N 1
ATOM 653 C CA . ILE A 1 92 ? 13.754 3.488 -4.335 1.00 92.19 92 ILE A CA 1
ATOM 654 C C . ILE A 1 92 ? 14.083 4.424 -5.499 1.00 92.19 92 ILE A C 1
ATOM 656 O O . ILE A 1 92 ? 14.932 5.303 -5.366 1.00 92.19 92 ILE A O 1
ATOM 660 N N . GLU A 1 93 ? 13.370 4.269 -6.611 1.00 93.00 93 GLU A N 1
ATOM 661 C CA . GLU A 1 93 ? 13.486 5.156 -7.775 1.00 93.00 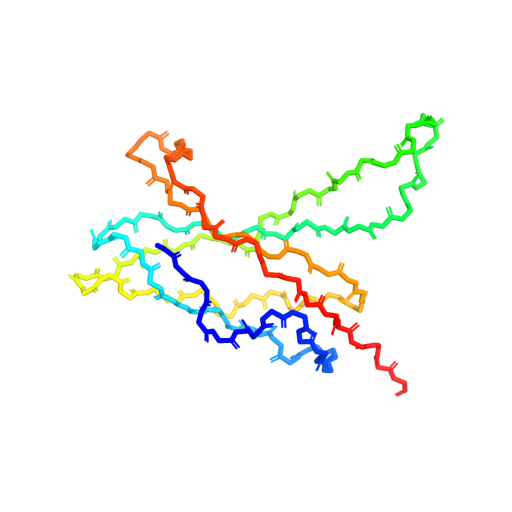93 GLU A CA 1
ATOM 662 C C . GLU A 1 93 ? 12.279 6.087 -7.905 1.00 93.00 93 GLU A C 1
ATOM 664 O O . GLU A 1 93 ? 12.423 7.250 -8.277 1.00 93.00 93 GLU A O 1
ATOM 669 N N . ILE A 1 94 ? 11.080 5.585 -7.594 1.00 93.75 94 ILE A N 1
ATOM 670 C CA . ILE A 1 94 ? 9.828 6.338 -7.718 1.00 93.75 94 ILE A CA 1
ATOM 671 C C . ILE A 1 94 ? 8.981 6.096 -6.472 1.00 93.75 94 ILE A C 1
ATOM 673 O O . ILE A 1 94 ? 8.778 4.954 -6.070 1.00 93.75 94 ILE A O 1
ATOM 677 N N . ALA A 1 95 ? 8.447 7.168 -5.891 1.00 94.25 95 ALA A N 1
ATOM 678 C CA . ALA A 1 95 ? 7.425 7.106 -4.852 1.00 94.25 95 ALA A CA 1
ATOM 679 C C . ALA A 1 95 ? 6.061 7.505 -5.436 1.00 94.25 95 ALA A C 1
ATOM 681 O O . ALA A 1 95 ? 5.953 8.471 -6.195 1.00 94.25 95 ALA A O 1
ATOM 682 N N . GLY A 1 96 ? 5.019 6.747 -5.103 1.00 93.44 96 GLY A N 1
ATOM 683 C CA . GLY A 1 96 ? 3.631 7.085 -5.401 1.00 93.44 96 GLY A CA 1
ATOM 684 C C . GLY A 1 96 ? 3.072 8.153 -4.457 1.00 93.44 96 GLY A C 1
ATOM 685 O O . GLY A 1 96 ? 3.701 8.538 -3.474 1.00 93.44 96 GLY A O 1
ATOM 686 N N . SER A 1 97 ? 1.858 8.626 -4.746 1.00 94.06 97 SER A N 1
ATOM 687 C CA . SER A 1 97 ? 1.142 9.524 -3.835 1.00 94.06 97 SER A CA 1
ATOM 688 C C . SER A 1 97 ? 0.725 8.780 -2.557 1.00 94.06 97 SER A C 1
ATOM 690 O O . SER A 1 97 ? 0.181 7.677 -2.673 1.00 94.06 97 SER A O 1
ATOM 692 N N . PRO A 1 98 ? 0.936 9.366 -1.363 1.00 93.69 98 PRO A N 1
ATOM 693 C CA . PRO A 1 98 ? 0.538 8.743 -0.108 1.00 93.69 98 PRO A CA 1
ATOM 694 C C . PRO A 1 98 ? -0.988 8.658 0.005 1.00 93.69 98 PRO A C 1
ATOM 696 O O . PRO A 1 98 ? -1.711 9.581 -0.382 1.00 93.69 98 PRO A O 1
ATOM 699 N N . VAL A 1 99 ? -1.477 7.557 0.570 1.00 94.88 99 VAL A N 1
ATOM 700 C CA . VAL A 1 99 ? -2.900 7.298 0.816 1.00 94.88 99 VAL A CA 1
ATOM 701 C C . VAL A 1 99 ? -3.120 7.156 2.314 1.00 94.88 99 VAL A C 1
ATOM 703 O O . VAL A 1 99 ? -2.658 6.202 2.934 1.00 94.88 99 VAL A O 1
ATOM 706 N N . VAL A 1 100 ? -3.850 8.106 2.896 1.00 93.94 100 VAL A N 1
ATOM 707 C CA . VAL A 1 100 ? -4.247 8.046 4.307 1.00 93.94 100 VAL A CA 1
ATOM 708 C C . VAL A 1 100 ? -5.454 7.124 4.452 1.00 93.94 100 VAL A C 1
ATOM 710 O O . VAL A 1 100 ? -6.422 7.257 3.704 1.00 93.94 100 VAL A O 1
ATOM 713 N N . VAL A 1 101 ? -5.425 6.218 5.423 1.00 93.12 101 VAL A N 1
ATOM 714 C CA . VAL A 1 101 ? -6.554 5.352 5.777 1.00 93.12 101 VAL A CA 1
ATOM 715 C C . VAL A 1 101 ? -6.683 5.251 7.293 1.00 93.12 101 VAL A C 1
ATOM 717 O O . VAL A 1 101 ? -5.690 5.169 8.012 1.00 93.12 101 VAL A O 1
ATOM 720 N N . THR A 1 102 ? -7.920 5.258 7.781 1.00 92.81 102 THR A N 1
ATOM 721 C CA . THR A 1 102 ? -8.240 5.056 9.196 1.00 92.81 102 THR A CA 1
ATOM 722 C C . THR A 1 102 ? -8.872 3.685 9.372 1.00 92.81 102 THR A C 1
ATOM 724 O O . THR A 1 102 ? -9.940 3.403 8.828 1.00 92.81 102 THR A O 1
ATOM 727 N N . VAL A 1 103 ? -8.224 2.836 10.157 1.00 92.19 103 VAL A N 1
ATOM 728 C CA . VAL A 1 103 ? -8.708 1.505 10.510 1.00 92.19 103 VAL A CA 1
ATOM 729 C C . VAL A 1 103 ? -9.407 1.586 11.865 1.00 92.19 103 VAL A C 1
ATOM 731 O O . VAL A 1 103 ? -8.798 1.937 12.875 1.00 92.19 103 VAL A O 1
ATOM 734 N N . LEU A 1 104 ? -10.700 1.275 11.893 1.00 91.12 104 LEU A N 1
ATOM 735 C CA . LEU A 1 104 ? -11.504 1.259 13.112 1.00 91.12 104 LEU A CA 1
ATOM 736 C C . LEU A 1 104 ? -11.179 0.029 13.963 1.00 91.12 104 LEU A C 1
ATOM 738 O O . LEU A 1 104 ? -10.971 -1.057 13.427 1.00 91.12 104 LEU A O 1
ATOM 742 N N . GLY A 1 105 ? -11.179 0.190 15.288 1.00 83.19 105 GLY A N 1
ATOM 743 C CA . GLY A 1 105 ? -11.046 -0.925 16.227 1.00 83.19 105 GLY A CA 1
ATOM 744 C C . GLY A 1 105 ? -12.204 -1.918 16.128 1.00 83.19 105 GLY A C 1
ATOM 745 O O . GLY A 1 105 ? -13.305 -1.558 15.714 1.00 83.19 105 GLY A O 1
ATOM 746 N N . VAL A 1 106 ? -11.955 -3.168 16.526 1.00 75.06 106 VAL A N 1
ATOM 747 C CA . VAL A 1 106 ? -13.046 -4.097 16.842 1.00 75.06 106 VAL A CA 1
ATOM 748 C C . VAL A 1 106 ? -13.609 -3.694 18.206 1.00 75.06 106 VAL A C 1
ATOM 750 O O . VAL A 1 106 ? -12.869 -3.665 19.189 1.00 75.06 106 VAL A O 1
ATOM 753 N N . GLY A 1 107 ? -14.873 -3.275 18.229 1.00 55.94 107 GLY A N 1
ATOM 754 C CA . GLY A 1 107 ? -15.655 -3.080 19.452 1.00 55.94 107 GLY A CA 1
ATOM 755 C C . GLY A 1 107 ? -16.375 -4.357 19.850 1.00 55.94 107 GLY A C 1
ATOM 756 O O . GLY A 1 107 ? -16.631 -5.182 18.941 1.00 55.94 107 GLY A O 1
#

Radius of gyration: 14.6 Å; chains: 1; bounding box: 36×25×45 Å

Sequence (107 aa):
MTLANVSPNAIVAAQSIRILYGTAAAGSLVEVRDQVTGPVVSTDQSPGVTQEVVLGTTAADRNGLWQLGPFTPLPPGQHVLTVYQLGAAGAIEIAGSPVVVTVLGVG

Secondary structure (DSSP, 8-state):
-EE-SS-TTEEEETT----EEEE-STT-EEEEEEEE------SS--TT--EEEEEEEEE--TTSEEEE-S-PPPPSEEEEEEEEEE-TTS-EEEEPPPEEEEEEPP-

pLDDT: mean 86.61, std 14.55, range [45.12, 97.62]